Protein AF-A0AAJ5UVS1-F1 (afdb_monomer)

Sequence (151 aa):
MKLERSILITLAAHESVLQRIKSLTAEIGIHLGRCENRFDLIGPKPANEFPELGDLPWPNGSEEHLNILYDEKNRRKTHMWDAFREWSRDEDRSLNDKEVMDYLLKQGCVHCTRAFYFVRERKKARRDLGNFRRSLRALGKSAIKALEPKP

Radius of gyration: 24.8 Å; Cα contacts (8 Å, |Δi|>4): 112; chains: 1; bounding box: 71×29×72 Å

Secondary structure (DSSP, 8-state):
-HHHHHHHHHHHHHHHHHHHHHHHHHHHHHHHHT---TTS---SPPP-S-GGG-----STTSHHHHHHHB-TTS-B--HHHHHHH-B-SSSSSBPPHHHHHHHHHHHT-HHHHHHHHHHHHHHHHHHHHHHHHHHHHHHHHHHHHHHSPP-

Nearest PDB structures (foldseek):
  7u7n-assembly1_D  TM=2.401E-01  e=3.433E+00  Homo sapiens
  3vbb-assembly1_B  TM=2.956E-01  e=8.996E+00  Homo sapiens
  7zg0-assembly1_A  TM=1.929E-01  e=5.717E+00  Mus musculus

pLDDT: mean 83.04, std 14.16, range [47.97, 97.5]

Organism: NCBI:txid2666183

Foldseek 3Di:
DVLVVLLVVLVVLLVVLVVLLVVLVVLLVVLQVPAPAPLVPPDDDPDDPCPVVPDDDDVVPDPVSQVVQAPPVRHGCHLLVVQQVDADPVDRGRDDLVSSLVSVVVVVRPSSNSSSVSVVVSVVSVVVSVVSVVVSVVSVVVVVVVPDDDD

Solvent-accessible surface area (backbone atoms only — not comparable to full-atom values): 8786 Å² total; per-residue (Å²): 109,74,66,60,52,53,50,52,54,47,51,53,52,38,51,53,37,53,51,50,42,53,54,34,52,50,53,29,50,58,27,52,71,68,47,79,36,89,70,78,58,70,65,81,82,74,80,73,91,54,68,92,78,50,85,73,89,63,55,87,84,38,72,70,41,49,55,68,48,24,46,100,82,75,43,73,58,34,72,56,50,50,41,71,71,38,62,42,93,91,46,104,43,67,50,50,79,64,54,35,49,54,51,32,58,73,68,66,43,66,33,42,45,52,20,48,53,34,49,54,53,37,54,50,41,53,52,50,43,54,50,39,55,51,50,52,51,54,51,49,54,52,52,53,61,69,68,51,81,79,132

Mean predicted aligned error: 9.53 Å

Structure (mmCIF, N/CA/C/O backbone):
data_AF-A0AAJ5UVS1-F1
#
_entry.id   AF-A0AAJ5UVS1-F1
#
loop_
_atom_site.group_PDB
_atom_site.id
_atom_site.type_symbol
_atom_site.label_atom_id
_atom_site.label_alt_id
_atom_site.label_comp_id
_atom_site.label_asym_id
_atom_site.label_entity_id
_atom_site.label_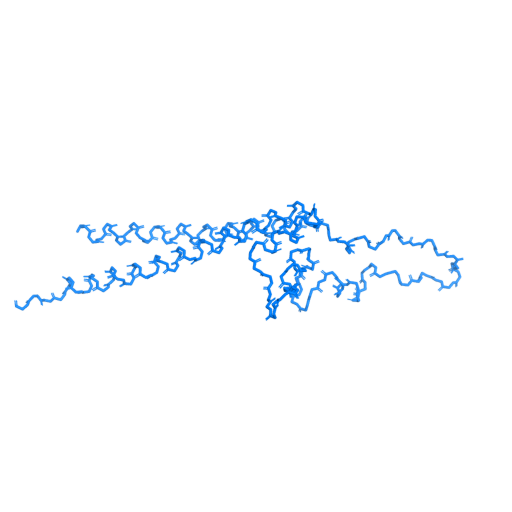seq_id
_atom_site.pdbx_PDB_ins_code
_atom_site.Cartn_x
_atom_site.Cartn_y
_atom_site.Cartn_z
_atom_site.occupancy
_atom_site.B_iso_or_equiv
_atom_site.auth_seq_id
_atom_site.auth_comp_id
_atom_site.auth_asym_id
_atom_site.auth_atom_id
_atom_site.pdbx_PDB_model_num
ATOM 1 N N . MET A 1 1 ? -20.848 -9.166 30.779 1.00 64.31 1 MET A N 1
ATOM 2 C CA . MET A 1 1 ? -20.926 -10.173 29.693 1.00 64.31 1 MET A CA 1
ATOM 3 C C . MET A 1 1 ? -21.097 -9.623 28.270 1.00 64.31 1 MET A C 1
ATOM 5 O O . MET A 1 1 ? -20.200 -9.848 27.468 1.00 64.31 1 MET A O 1
ATOM 9 N N . LYS A 1 2 ? -22.192 -8.934 27.878 1.00 85.25 2 LYS A N 1
ATOM 10 C CA . LYS A 1 2 ? -22.355 -8.492 26.463 1.00 85.25 2 LYS A CA 1
ATOM 11 C C . LYS A 1 2 ? -21.283 -7.484 26.009 1.00 85.25 2 LYS A C 1
ATOM 13 O O . LYS A 1 2 ? -20.759 -7.617 24.910 1.00 85.25 2 LYS A O 1
ATOM 18 N N . LEU A 1 3 ? -20.937 -6.515 26.861 1.00 85.69 3 LEU A N 1
ATOM 19 C CA . LEU A 1 3 ? -19.958 -5.471 26.534 1.00 85.69 3 LEU A CA 1
ATOM 20 C C . LEU A 1 3 ? -18.526 -6.016 26.422 1.00 85.69 3 LEU A C 1
ATOM 22 O O . LEU A 1 3 ? -17.849 -5.737 25.440 1.00 85.69 3 LEU A O 1
ATOM 26 N N . GLU A 1 4 ? -18.092 -6.838 27.380 1.00 88.25 4 GLU A N 1
ATOM 27 C CA . GLU A 1 4 ?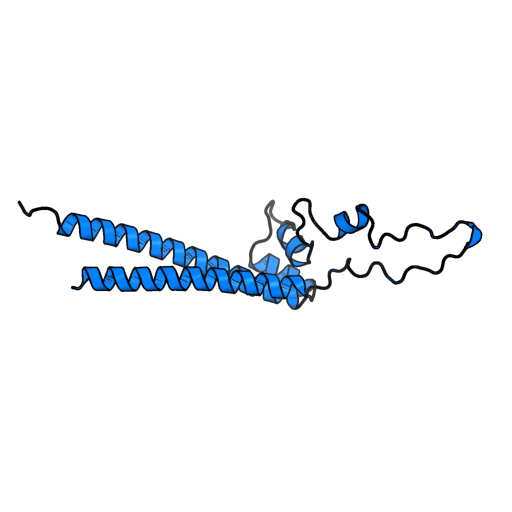 -16.766 -7.480 27.369 1.00 88.25 4 GLU A CA 1
ATOM 28 C C . GLU A 1 4 ? -16.578 -8.348 26.124 1.00 88.25 4 GLU A C 1
ATOM 30 O O . GLU A 1 4 ? -15.561 -8.244 25.443 1.00 88.25 4 GLU A O 1
ATOM 35 N N . ARG A 1 5 ? -17.595 -9.143 25.760 1.00 91.88 5 ARG A N 1
ATOM 36 C CA . ARG A 1 5 ? -17.569 -9.947 24.534 1.00 91.88 5 ARG A CA 1
ATOM 37 C C . ARG A 1 5 ? -17.422 -9.069 23.289 1.00 91.88 5 ARG A C 1
ATOM 39 O O . ARG A 1 5 ? -16.609 -9.383 22.424 1.00 91.88 5 ARG A O 1
ATOM 46 N N . SER A 1 6 ? -18.163 -7.963 23.203 1.00 91.25 6 SER A N 1
ATOM 47 C CA . SER A 1 6 ? -18.040 -7.009 22.092 1.00 91.25 6 SER A CA 1
ATOM 48 C C . SER A 1 6 ? -16.653 -6.366 22.025 1.00 91.25 6 SER A C 1
ATOM 50 O O . SER A 1 6 ? -16.111 -6.206 20.930 1.00 91.25 6 SER A O 1
ATOM 52 N N . ILE A 1 7 ? -16.053 -6.033 23.172 1.00 91.81 7 ILE A N 1
ATOM 53 C CA . ILE A 1 7 ? -14.684 -5.505 23.251 1.00 91.81 7 ILE A CA 1
ATOM 54 C C . ILE A 1 7 ? -13.684 -6.540 22.730 1.00 91.81 7 ILE A C 1
ATOM 56 O O . ILE A 1 7 ? -12.907 -6.220 21.833 1.00 91.81 7 ILE A O 1
ATOM 60 N N . LEU A 1 8 ? -13.7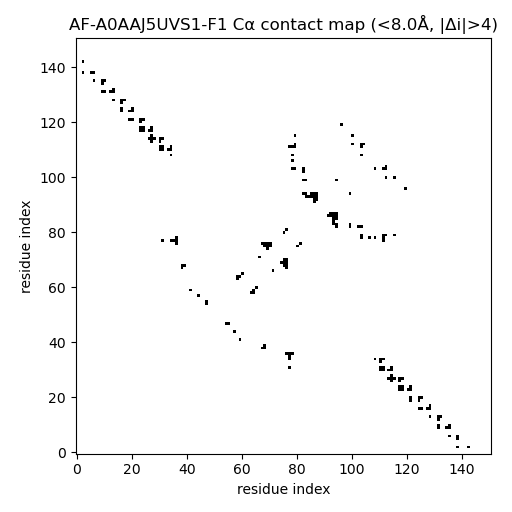45 -7.783 23.219 1.00 94.06 8 LEU A N 1
ATOM 61 C CA . LEU A 1 8 ? -12.837 -8.856 22.805 1.00 94.06 8 LEU A CA 1
ATOM 62 C C . LEU A 1 8 ? -12.931 -9.150 21.303 1.00 94.06 8 LEU A C 1
ATOM 64 O O . LEU A 1 8 ? -11.906 -9.220 20.631 1.00 94.06 8 LEU A O 1
ATOM 68 N N . ILE A 1 9 ? -14.146 -9.254 20.753 1.00 94.94 9 ILE A N 1
ATOM 69 C CA . ILE A 1 9 ? -14.351 -9.476 19.312 1.00 94.94 9 ILE A CA 1
ATOM 70 C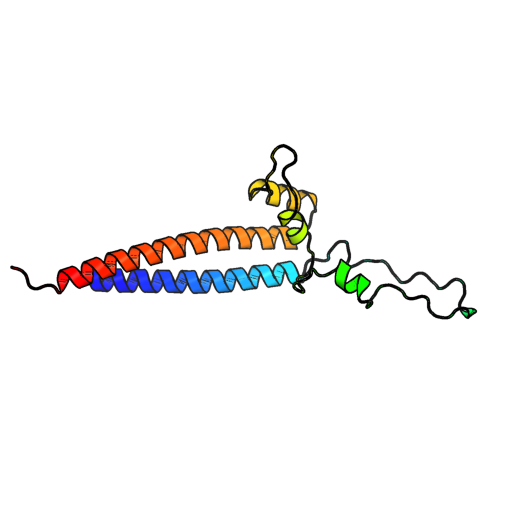 C . ILE A 1 9 ? -13.768 -8.315 18.498 1.00 94.94 9 ILE A C 1
ATOM 72 O O . ILE A 1 9 ? -13.090 -8.537 17.495 1.00 94.94 9 ILE A O 1
ATOM 76 N N . THR A 1 10 ? -13.998 -7.074 18.932 1.00 93.88 10 THR A N 1
ATOM 77 C CA . THR A 1 10 ? -13.504 -5.890 18.214 1.00 93.88 10 THR A CA 1
ATOM 78 C C . THR A 1 10 ? -11.977 -5.794 18.273 1.00 93.88 10 THR A C 1
ATOM 80 O O . THR A 1 10 ? -11.353 -5.436 17.274 1.00 93.88 10 THR A O 1
ATOM 83 N N . LEU A 1 11 ? -11.360 -6.144 19.407 1.00 94.94 11 LEU A N 1
ATOM 84 C CA . LEU A 1 11 ? -9.902 -6.211 19.552 1.00 94.94 11 LEU A CA 1
ATOM 85 C C . LEU A 1 11 ? -9.296 -7.301 18.663 1.00 94.94 11 LEU A C 1
ATOM 87 O O . LEU A 1 11 ? -8.335 -7.032 17.945 1.00 94.94 11 LEU A O 1
ATOM 91 N N . ALA A 1 12 ? -9.886 -8.497 18.651 1.00 95.88 12 ALA A N 1
ATOM 92 C CA . ALA A 1 12 ? -9.437 -9.589 17.792 1.00 95.88 12 ALA A CA 1
ATOM 93 C C . ALA A 1 12 ? -9.529 -9.213 16.302 1.00 95.88 12 ALA A C 1
ATOM 95 O O . ALA A 1 12 ? -8.590 -9.442 15.539 1.00 95.88 12 ALA A O 1
ATOM 96 N N . ALA A 1 13 ? -10.627 -8.571 15.889 1.00 95.12 13 ALA A N 1
ATOM 97 C CA . ALA A 1 13 ? -10.788 -8.075 14.525 1.00 95.12 13 ALA A CA 1
ATOM 98 C C . ALA A 1 13 ? -9.758 -6.984 14.177 1.00 95.12 13 ALA A C 1
ATOM 100 O O . ALA A 1 13 ? -9.170 -7.016 13.096 1.00 95.12 13 ALA A O 1
ATOM 101 N N . HIS A 1 14 ? -9.492 -6.051 15.097 1.00 96.81 14 HIS A N 1
ATOM 102 C CA . HIS A 1 14 ? -8.455 -5.029 14.936 1.00 96.81 14 HIS A CA 1
ATOM 103 C C . HIS A 1 14 ? -7.068 -5.650 14.712 1.00 96.81 14 HIS A C 1
ATOM 105 O O . HIS A 1 14 ? -6.369 -5.256 13.776 1.00 96.81 14 HIS A O 1
ATOM 111 N N . GLU A 1 15 ? -6.685 -6.636 15.526 1.00 96.75 15 GLU A N 1
ATOM 112 C CA . GLU A 1 15 ? -5.389 -7.313 15.399 1.00 96.75 15 GLU A CA 1
ATOM 113 C C . GLU A 1 15 ? -5.289 -8.124 14.101 1.00 96.75 15 GLU A C 1
ATOM 115 O O . GLU A 1 15 ? -4.296 -8.037 13.378 1.00 96.75 15 GLU A O 1
ATOM 120 N N . SER A 1 16 ? -6.359 -8.830 13.729 1.00 96.81 16 SER A N 1
ATOM 121 C CA . SER A 1 16 ? -6.437 -9.546 12.451 1.00 96.81 16 SER A CA 1
ATOM 122 C C . SER A 1 16 ? -6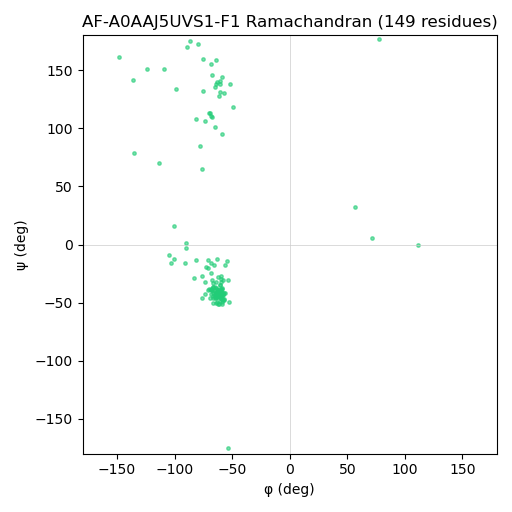.205 -8.611 11.256 1.00 96.81 16 SER A C 1
ATOM 124 O O . SER A 1 16 ? -5.455 -8.937 10.332 1.00 96.81 16 SER A O 1
ATOM 126 N N . VAL A 1 17 ? -6.780 -7.404 11.288 1.00 96.81 17 VAL A N 1
ATOM 127 C CA . VAL A 1 17 ? -6.582 -6.400 10.232 1.00 96.81 17 VAL A CA 1
ATOM 128 C C . VAL A 1 17 ? -5.151 -5.866 10.220 1.00 96.81 17 VAL A C 1
ATOM 130 O O . VAL A 1 17 ? -4.589 -5.682 9.138 1.00 96.81 17 VAL A O 1
ATOM 133 N N . LEU A 1 18 ? -4.527 -5.647 11.383 1.00 96.81 18 LEU A N 1
ATOM 134 C CA . LEU A 1 18 ? -3.111 -5.268 11.452 1.00 96.81 18 LEU A CA 1
ATOM 135 C C . LEU A 1 18 ? -2.218 -6.326 10.806 1.00 96.81 18 LEU A C 1
ATOM 137 O O . LEU A 1 18 ? -1.370 -5.985 9.976 1.00 96.81 18 LEU A O 1
ATOM 141 N N . GLN A 1 19 ? -2.444 -7.598 11.130 1.00 97.44 19 GLN A N 1
ATOM 142 C CA . GLN A 1 19 ? -1.682 -8.693 10.547 1.00 97.44 19 GLN A CA 1
ATOM 143 C C . GLN A 1 19 ? -1.903 -8.784 9.035 1.00 97.44 19 GLN A C 1
ATOM 145 O O . GLN A 1 19 ? -0.937 -8.876 8.277 1.00 97.44 19 GLN A O 1
ATOM 150 N N . ARG A 1 20 ? -3.147 -8.621 8.569 1.00 97.12 20 ARG A N 1
ATOM 151 C CA . ARG A 1 20 ? -3.461 -8.553 7.135 1.00 97.12 20 ARG A CA 1
ATOM 152 C C . ARG A 1 20 ? -2.712 -7.418 6.433 1.00 97.12 20 ARG A C 1
ATOM 154 O O . ARG A 1 20 ? -2.196 -7.624 5.340 1.00 97.12 20 ARG A O 1
ATOM 161 N N . ILE A 1 21 ? -2.616 -6.229 7.032 1.00 97.50 21 ILE A N 1
ATOM 162 C CA . ILE A 1 21 ? -1.862 -5.103 6.449 1.00 97.50 21 ILE A CA 1
ATOM 163 C C . ILE A 1 21 ? -0.371 -5.442 6.316 1.00 97.50 21 ILE A C 1
ATOM 165 O O . ILE A 1 21 ? 0.240 -5.073 5.306 1.00 97.50 21 ILE A O 1
ATOM 169 N N . LYS A 1 22 ? 0.215 -6.135 7.302 1.00 97.25 22 LYS A N 1
ATOM 170 C CA . LYS A 1 22 ? 1.612 -6.595 7.242 1.00 97.25 22 LYS A CA 1
ATOM 171 C C . LYS A 1 22 ? 1.805 -7.598 6.105 1.00 97.25 22 LYS A C 1
ATOM 173 O O . LYS A 1 22 ? 2.656 -7.362 5.252 1.00 97.25 22 LYS A O 1
ATOM 178 N N . SER A 1 23 ? 0.963 -8.631 6.026 1.00 97.19 23 SER A N 1
ATOM 179 C CA . SER A 1 23 ? 1.004 -9.629 4.948 1.00 97.19 23 SER A CA 1
ATOM 180 C C . SER A 1 23 ? 0.858 -8.986 3.568 1.00 97.19 23 SER A C 1
ATOM 182 O O . SER A 1 23 ? 1.690 -9.206 2.699 1.00 97.19 23 SER A O 1
ATOM 184 N N . LEU A 1 24 ? -0.124 -8.096 3.384 1.00 97.12 24 LEU A N 1
ATOM 185 C CA . LEU A 1 24 ? -0.306 -7.370 2.123 1.00 97.12 24 LEU A CA 1
ATOM 186 C C . LEU A 1 24 ? 0.913 -6.513 1.761 1.00 97.12 24 LEU A C 1
ATOM 188 O O . LEU A 1 24 ? 1.236 -6.364 0.589 1.00 97.12 24 LEU A O 1
ATOM 192 N N . THR A 1 25 ? 1.594 -5.931 2.749 1.00 95.12 25 THR A N 1
ATOM 193 C CA . THR A 1 25 ? 2.812 -5.146 2.500 1.00 95.12 25 THR A CA 1
ATOM 194 C C . THR A 1 25 ? 3.968 -6.032 2.037 1.00 95.12 25 THR A C 1
ATOM 196 O O . THR A 1 25 ? 4.691 -5.628 1.128 1.00 95.12 25 THR A O 1
ATOM 199 N N . ALA A 1 26 ? 4.102 -7.235 2.598 1.00 94.62 26 ALA A N 1
ATOM 200 C CA . ALA A 1 26 ? 5.075 -8.220 2.136 1.00 94.62 26 ALA A CA 1
ATOM 201 C C . ALA A 1 26 ? 4.776 -8.679 0.697 1.00 94.62 26 ALA A C 1
ATOM 203 O O . ALA A 1 26 ? 5.670 -8.640 -0.143 1.00 94.62 26 ALA A O 1
ATOM 204 N N . GLU A 1 27 ? 3.516 -9.002 0.382 1.00 93.44 27 GLU A N 1
ATOM 205 C CA . GLU A 1 27 ? 3.085 -9.390 -0.974 1.00 93.44 27 GLU A CA 1
ATOM 206 C C . GLU A 1 27 ? 3.394 -8.308 -2.018 1.00 93.44 27 GLU A C 1
ATOM 208 O O . GLU A 1 27 ? 3.924 -8.595 -3.092 1.00 93.44 27 GLU A O 1
ATOM 213 N N . ILE A 1 28 ? 3.134 -7.035 -1.689 1.00 92.62 28 ILE A N 1
ATOM 214 C CA . ILE A 1 28 ? 3.507 -5.905 -2.553 1.00 92.62 28 ILE A CA 1
ATOM 215 C C . ILE A 1 28 ? 5.019 -5.916 -2.820 1.00 92.62 28 ILE A C 1
ATOM 217 O O . ILE A 1 28 ? 5.433 -5.784 -3.969 1.00 92.62 28 ILE A O 1
ATOM 221 N N . GLY A 1 29 ? 5.837 -6.090 -1.776 1.00 87.44 29 GLY A N 1
ATOM 222 C CA . GLY A 1 29 ? 7.295 -6.139 -1.896 1.00 87.44 29 GLY A CA 1
ATOM 223 C C . GLY A 1 29 ? 7.783 -7.285 -2.784 1.00 87.44 29 GLY A C 1
ATOM 224 O O . GLY A 1 29 ? 8.602 -7.055 -3.671 1.00 87.44 29 GLY A O 1
ATOM 225 N N . ILE A 1 30 ? 7.232 -8.491 -2.609 1.00 89.06 30 ILE A N 1
ATOM 226 C CA . ILE A 1 30 ? 7.571 -9.676 -3.415 1.00 89.06 30 ILE A CA 1
ATOM 227 C C . ILE A 1 30 ? 7.298 -9.418 -4.897 1.00 89.06 30 ILE A C 1
ATOM 229 O O . ILE A 1 30 ? 8.146 -9.700 -5.744 1.00 89.06 30 ILE A O 1
ATOM 233 N N . HIS A 1 31 ? 6.127 -8.869 -5.223 1.00 88.62 31 HIS A N 1
ATOM 234 C CA . HIS A 1 31 ? 5.768 -8.604 -6.611 1.00 88.62 31 HIS A CA 1
ATOM 235 C C . HIS A 1 31 ? 6.617 -7.493 -7.229 1.00 88.62 31 HIS A C 1
ATOM 237 O O . HIS A 1 31 ? 7.098 -7.660 -8.345 1.00 88.62 31 HIS A O 1
ATOM 243 N N . LEU A 1 32 ? 6.869 -6.396 -6.512 1.00 86.25 32 LEU A N 1
ATOM 244 C CA . LEU A 1 32 ? 7.727 -5.324 -7.024 1.00 86.25 32 LEU A CA 1
ATOM 245 C C . LEU A 1 32 ? 9.189 -5.752 -7.188 1.00 86.25 32 LEU A C 1
ATOM 247 O O . LEU A 1 32 ? 9.840 -5.310 -8.131 1.00 86.25 32 LEU A O 1
ATOM 251 N N . GLY A 1 33 ? 9.698 -6.634 -6.324 1.00 81.50 33 GLY A N 1
ATOM 252 C CA . GLY A 1 33 ? 11.055 -7.175 -6.444 1.00 81.50 33 GLY A CA 1
ATOM 253 C C . GLY A 1 33 ? 11.277 -7.981 -7.729 1.00 81.50 33 GLY A C 1
ATOM 254 O O . GLY A 1 33 ? 12.385 -8.000 -8.251 1.00 81.50 33 GLY A O 1
ATOM 255 N N . ARG A 1 34 ? 10.214 -8.587 -8.272 1.00 81.31 34 ARG A N 1
ATOM 256 C CA . ARG A 1 34 ? 10.237 -9.371 -9.521 1.00 81.31 34 ARG A CA 1
ATOM 257 C C . ARG A 1 34 ? 9.955 -8.549 -10.776 1.00 81.31 34 ARG A C 1
ATOM 259 O O . ARG A 1 34 ? 9.955 -9.096 -11.871 1.00 81.31 34 ARG A O 1
ATOM 266 N N . CYS A 1 35 ? 9.658 -7.259 -10.636 1.00 78.88 35 CYS A N 1
ATOM 267 C CA . CYS A 1 35 ? 9.495 -6.397 -11.795 1.00 78.88 35 CYS A CA 1
ATOM 268 C C . CYS A 1 35 ? 10.855 -6.206 -12.468 1.00 78.88 35 CYS A C 1
ATOM 270 O O . CYS A 1 35 ? 11.738 -5.579 -11.890 1.00 78.88 35 CYS A O 1
ATOM 272 N N . GLU A 1 36 ? 10.998 -6.729 -13.681 1.00 65.12 36 GLU A N 1
ATOM 273 C CA . GLU A 1 36 ? 12.020 -6.278 -14.617 1.00 65.12 36 GLU A CA 1
ATOM 274 C C . GLU A 1 36 ? 11.559 -4.914 -15.138 1.00 65.12 36 GLU A C 1
ATOM 276 O O . GLU A 1 36 ? 10.549 -4.789 -15.837 1.00 65.12 36 GLU A O 1
ATOM 281 N N . ASN A 1 37 ? 12.210 -3.857 -14.675 1.00 60.03 37 ASN A N 1
ATOM 282 C CA . ASN A 1 37 ? 11.975 -2.516 -15.175 1.00 60.03 37 ASN A CA 1
ATOM 283 C C . ASN A 1 37 ? 12.482 -2.422 -16.612 1.00 60.03 37 ASN A C 1
ATOM 285 O O . ASN A 1 37 ? 13.452 -3.082 -16.976 1.00 60.03 37 ASN A O 1
ATOM 289 N N . ARG A 1 38 ? 11.924 -1.494 -17.397 1.00 51.94 38 ARG A N 1
ATOM 290 C CA . ARG A 1 38 ? 12.465 -1.130 -18.724 1.00 51.94 38 ARG A CA 1
ATOM 291 C C . ARG A 1 38 ? 13.948 -0.714 -18.700 1.00 51.94 38 ARG A C 1
ATOM 293 O O . ARG A 1 38 ? 14.560 -0.630 -19.754 1.00 51.94 38 ARG A O 1
ATOM 300 N N . PHE A 1 39 ? 14.499 -0.447 -17.514 1.00 50.72 39 PHE A N 1
ATOM 301 C CA . PHE A 1 39 ? 15.863 0.022 -17.276 1.00 50.72 39 PHE A CA 1
ATOM 302 C C . PHE A 1 39 ? 16.844 -1.073 -16.833 1.00 50.72 39 PHE A C 1
ATOM 304 O O . PHE A 1 39 ? 18.041 -0.821 -16.853 1.00 50.72 39 PHE A O 1
ATOM 311 N N . ASP A 1 40 ? 16.381 -2.274 -16.454 1.00 51.78 40 ASP A N 1
ATOM 312 C CA . ASP A 1 40 ? 17.303 -3.370 -16.085 1.00 51.78 40 ASP A CA 1
ATOM 313 C C . ASP A 1 40 ? 18.050 -3.929 -17.316 1.00 51.78 40 ASP A C 1
ATOM 315 O O . ASP A 1 40 ? 19.036 -4.650 -17.184 1.00 51.78 40 ASP A O 1
ATOM 319 N N . LEU A 1 41 ? 17.586 -3.564 -18.516 1.00 47.97 41 LEU A N 1
ATOM 320 C CA . LEU A 1 41 ? 18.229 -3.800 -19.803 1.00 47.97 41 LEU A CA 1
ATOM 321 C C . LEU A 1 41 ? 18.660 -2.460 -20.422 1.00 47.97 41 LEU A C 1
ATOM 323 O O . LEU A 1 41 ? 18.136 -2.041 -21.452 1.00 47.97 41 LEU A O 1
ATOM 327 N N . ILE A 1 42 ? 19.668 -1.801 -19.851 1.00 51.09 42 ILE A N 1
ATOM 328 C CA . ILE A 1 42 ? 20.674 -1.206 -20.741 1.00 51.09 42 ILE A CA 1
ATOM 329 C C . ILE A 1 42 ? 21.402 -2.433 -21.298 1.00 51.09 42 ILE A C 1
ATOM 331 O O . ILE A 1 42 ? 21.929 -3.214 -20.510 1.00 51.09 42 ILE A O 1
ATOM 335 N N . GLY A 1 43 ? 21.271 -2.692 -22.604 1.00 51.62 43 GLY A N 1
ATOM 336 C CA . GLY A 1 43 ? 21.617 -3.964 -23.255 1.00 51.62 43 GLY A CA 1
ATOM 337 C C . GLY A 1 43 ? 23.046 -4.485 -23.000 1.00 51.62 43 GLY A C 1
ATOM 338 O O . GLY A 1 43 ? 23.807 -3.910 -22.220 1.00 51.62 43 GLY A O 1
ATOM 339 N N . PRO A 1 44 ? 23.454 -5.596 -23.641 1.00 52.78 44 PRO A N 1
ATOM 340 C CA . PRO A 1 44 ? 24.818 -6.102 -23.487 1.00 52.78 44 PRO A CA 1
ATOM 341 C C . PRO A 1 44 ? 25.831 -4.986 -23.771 1.00 52.78 44 PRO A C 1
ATOM 343 O O . PRO A 1 44 ? 25.633 -4.207 -24.705 1.00 52.78 44 PRO A O 1
ATOM 346 N N . LYS A 1 45 ? 26.896 -4.907 -22.956 1.00 55.84 45 LYS A N 1
ATOM 347 C CA . LYS A 1 45 ? 28.001 -3.962 -23.173 1.00 55.84 45 LYS A CA 1
ATOM 348 C C . LYS A 1 45 ? 28.445 -4.090 -24.643 1.00 55.84 45 LYS A C 1
ATOM 350 O O . LYS A 1 45 ? 28.829 -5.195 -25.032 1.00 55.84 45 LYS A O 1
ATOM 355 N N . PRO A 1 46 ? 28.346 -3.033 -25.471 1.00 55.47 46 PRO A N 1
ATOM 356 C CA . PRO A 1 46 ? 28.783 -3.058 -26.850 1.00 55.47 46 PRO A CA 1
ATOM 357 C C . PRO A 1 46 ? 30.267 -3.392 -26.863 1.00 55.47 46 PRO A C 1
ATOM 359 O O . PRO A 1 46 ? 31.016 -3.012 -25.955 1.00 55.47 46 PRO A O 1
ATOM 362 N N . ALA A 1 47 ? 30.674 -4.157 -27.872 1.00 61.16 47 ALA A N 1
ATOM 363 C CA . ALA A 1 47 ? 32.074 -4.485 -28.059 1.00 61.16 47 ALA A CA 1
ATOM 364 C C . ALA A 1 47 ? 32.871 -3.180 -28.168 1.00 61.16 47 ALA A C 1
ATOM 366 O O . ALA A 1 47 ? 32.480 -2.272 -28.899 1.00 61.16 47 ALA A O 1
ATOM 367 N N . ASN A 1 48 ? 33.956 -3.074 -27.401 1.00 62.84 48 ASN A N 1
ATOM 368 C CA . ASN A 1 48 ? 34.820 -1.907 -27.461 1.00 62.84 48 ASN A CA 1
ATOM 369 C C . ASN A 1 48 ? 35.522 -1.888 -28.825 1.00 62.84 48 ASN A C 1
ATOM 371 O O . ASN A 1 48 ? 36.372 -2.737 -29.086 1.00 62.84 48 ASN A O 1
ATOM 375 N N . GLU A 1 49 ? 35.150 -0.942 -29.686 1.00 58.66 49 GLU A N 1
ATOM 376 C CA . GLU A 1 49 ? 35.719 -0.797 -31.031 1.00 58.66 49 GLU A CA 1
ATOM 377 C C . GLU A 1 49 ? 37.188 -0.336 -31.002 1.00 58.66 49 GLU A C 1
ATOM 379 O O . GLU A 1 49 ? 37.894 -0.514 -31.991 1.00 58.66 49 GLU A O 1
ATOM 384 N N . PHE A 1 50 ? 37.671 0.186 -29.864 1.00 65.12 50 PHE A N 1
ATOM 385 C CA . PHE A 1 50 ? 39.027 0.722 -29.700 1.00 65.12 50 PHE A CA 1
ATOM 386 C C . PHE A 1 50 ? 39.665 0.239 -28.379 1.00 65.12 50 PHE A C 1
ATOM 388 O O . PHE A 1 50 ? 39.718 0.985 -27.395 1.00 65.12 50 PHE A O 1
ATOM 395 N N . PRO A 1 51 ? 40.167 -1.013 -28.319 1.00 67.94 51 PRO A N 1
ATOM 396 C CA . PRO A 1 51 ? 40.716 -1.618 -27.098 1.00 67.94 51 PRO A CA 1
ATOM 397 C C . PRO A 1 51 ? 41.902 -0.849 -26.499 1.00 67.94 51 PRO A C 1
ATOM 399 O O . PRO A 1 51 ? 42.127 -0.889 -25.290 1.00 67.94 51 PRO A O 1
ATOM 402 N N . GLU A 1 52 ? 42.647 -0.129 -27.341 1.00 70.12 52 GLU A N 1
ATOM 403 C CA . GLU A 1 52 ? 43.797 0.700 -26.959 1.00 70.12 52 GLU A CA 1
ATOM 404 C C . GLU A 1 52 ? 43.453 1.913 -26.080 1.00 70.12 52 GLU A C 1
ATOM 406 O O . GLU A 1 52 ? 44.336 2.438 -25.404 1.00 70.12 52 GLU A O 1
ATOM 411 N N . LEU A 1 53 ? 42.181 2.326 -26.029 1.00 59.81 53 LEU A N 1
ATOM 412 C CA . LEU A 1 53 ? 41.695 3.397 -25.149 1.00 59.81 53 LEU A CA 1
ATOM 413 C C . LEU A 1 53 ? 41.230 2.889 -23.769 1.00 59.81 53 LEU A C 1
ATOM 415 O O . LEU A 1 53 ? 40.808 3.686 -22.931 1.00 59.81 53 LEU A O 1
ATOM 419 N N . GLY A 1 54 ? 41.336 1.581 -23.509 1.00 58.62 54 GLY A N 1
ATOM 420 C CA . GLY A 1 54 ? 40.837 0.948 -22.289 1.00 58.62 54 GLY A CA 1
ATOM 421 C C . GLY A 1 54 ? 39.321 0.730 -22.300 1.00 58.62 54 GLY A C 1
ATOM 422 O O . GLY A 1 54 ? 38.618 1.086 -23.246 1.00 58.62 54 GLY A O 1
ATOM 423 N N . ASP A 1 55 ? 38.800 0.094 -21.250 1.00 59.56 55 ASP A N 1
ATOM 424 C CA . ASP A 1 55 ? 37.362 -0.130 -21.097 1.00 59.56 55 ASP A CA 1
ATOM 425 C C . ASP A 1 55 ? 36.629 1.197 -20.851 1.00 59.56 55 ASP A C 1
ATOM 427 O O . ASP A 1 55 ? 36.742 1.790 -19.777 1.00 59.56 55 ASP A O 1
ATOM 431 N N . LEU A 1 56 ? 35.837 1.648 -21.828 1.00 53.34 56 LEU A N 1
ATOM 432 C CA . LEU A 1 56 ? 34.928 2.778 -21.632 1.00 53.34 56 LEU A CA 1
ATOM 433 C C . LEU A 1 56 ? 33.914 2.449 -20.515 1.00 53.34 56 LEU A C 1
ATOM 435 O O . LEU A 1 56 ? 33.429 1.309 -20.452 1.00 53.34 56 LEU A O 1
ATOM 439 N N . PRO A 1 57 ? 33.569 3.415 -19.640 1.00 54.72 57 PRO A N 1
ATOM 440 C CA . PRO A 1 57 ? 32.650 3.187 -18.532 1.00 54.72 57 PRO A CA 1
ATOM 441 C C . PRO A 1 57 ? 31.251 2.865 -19.066 1.00 54.72 57 PRO A C 1
ATOM 443 O O . PRO A 1 57 ? 30.491 3.735 -19.482 1.00 54.72 57 PRO A O 1
ATOM 446 N N . TRP A 1 58 ? 30.916 1.578 -19.061 1.00 57.50 58 TRP A N 1
ATOM 447 C CA . TRP A 1 58 ? 29.559 1.102 -19.290 1.00 57.50 58 TRP A CA 1
ATOM 448 C C . TRP A 1 58 ? 28.743 1.377 -18.022 1.00 57.50 58 TRP A C 1
ATOM 450 O O . TRP A 1 58 ? 29.220 1.049 -16.934 1.00 57.50 58 TRP A O 1
ATOM 460 N N . PRO A 1 59 ? 27.533 1.955 -18.105 1.00 56.44 59 PRO A N 1
ATOM 461 C CA . PRO A 1 59 ? 26.839 2.480 -16.930 1.00 56.44 59 PRO A CA 1
ATOM 462 C C . PRO A 1 59 ? 26.476 1.411 -15.886 1.00 56.44 59 PRO A C 1
ATOM 464 O O . PRO A 1 59 ? 26.173 1.762 -14.754 1.00 56.44 59 PRO A O 1
ATOM 467 N N . ASN A 1 60 ? 26.557 0.111 -16.186 1.00 53.94 60 ASN A N 1
ATOM 468 C CA . ASN A 1 60 ? 26.263 -0.949 -15.219 1.00 53.94 60 ASN A CA 1
ATOM 469 C C . ASN A 1 60 ? 27.167 -0.885 -13.970 1.00 53.94 60 ASN A C 1
ATOM 471 O O . ASN A 1 60 ? 28.260 -1.440 -13.949 1.00 53.94 60 ASN A O 1
ATOM 475 N N . GLY A 1 61 ? 26.668 -0.239 -12.912 1.00 53.53 61 GLY A N 1
ATOM 476 C CA . GLY A 1 61 ? 27.323 -0.139 -11.604 1.00 53.53 61 GLY A CA 1
ATOM 477 C C . GLY A 1 61 ? 27.819 1.264 -11.245 1.00 53.53 61 GLY A C 1
ATOM 478 O O . GLY A 1 61 ? 28.343 1.438 -10.148 1.00 53.53 61 GLY A O 1
ATOM 479 N N . SER A 1 62 ? 27.639 2.260 -12.123 1.00 67.56 62 SER A N 1
ATOM 480 C CA . SER A 1 62 ? 27.924 3.664 -11.804 1.00 67.56 62 SER A CA 1
ATOM 481 C C . SER A 1 62 ? 26.849 4.276 -10.896 1.00 67.56 62 SER A C 1
ATOM 483 O O . SER A 1 62 ? 25.709 3.806 -10.836 1.00 67.56 62 SER A O 1
ATOM 485 N N . GLU A 1 63 ? 27.194 5.365 -10.205 1.00 70.81 63 GLU A N 1
ATOM 486 C CA . GLU A 1 63 ? 26.241 6.153 -9.410 1.00 70.81 63 GLU A CA 1
ATOM 487 C C . GLU A 1 63 ? 25.089 6.693 -10.278 1.00 70.81 63 GLU A C 1
ATOM 489 O O . GLU A 1 63 ? 23.926 6.656 -9.881 1.00 70.81 63 GLU A O 1
ATOM 494 N N . GLU A 1 64 ? 25.387 7.102 -11.513 1.00 69.31 64 GLU A N 1
ATOM 495 C CA . GLU A 1 64 ? 24.390 7.543 -12.494 1.00 69.31 64 GLU A CA 1
ATOM 496 C C . GLU A 1 64 ? 23.383 6.435 -12.831 1.00 69.31 64 GLU A C 1
ATOM 498 O O . GLU A 1 64 ? 22.179 6.684 -12.892 1.00 69.31 64 GLU A O 1
ATOM 503 N N . HIS A 1 65 ? 23.839 5.191 -12.976 1.00 67.94 65 HIS A N 1
ATOM 504 C CA . HIS A 1 65 ? 22.955 4.054 -13.222 1.00 67.94 65 HIS A CA 1
ATOM 505 C C . HIS A 1 65 ? 22.108 3.684 -12.008 1.00 67.94 65 HIS A C 1
ATOM 507 O O . HIS A 1 65 ? 20.919 3.387 -12.148 1.00 67.94 65 HIS A O 1
ATOM 513 N N . LEU A 1 66 ? 22.675 3.770 -10.804 1.00 70.00 66 LEU A N 1
ATOM 514 C CA . LEU A 1 66 ? 21.899 3.627 -9.574 1.00 70.00 66 LEU A CA 1
ATOM 515 C C . LEU A 1 66 ? 20.802 4.697 -9.494 1.00 70.00 66 LEU A C 1
ATOM 517 O O . LEU A 1 66 ? 19.663 4.369 -9.169 1.00 70.00 66 LEU A O 1
ATOM 521 N N . ASN A 1 67 ? 21.091 5.935 -9.897 1.00 75.25 67 ASN A N 1
ATOM 522 C CA . ASN A 1 67 ? 20.110 7.022 -9.951 1.00 75.25 67 ASN A CA 1
ATOM 523 C C . ASN A 1 67 ? 19.032 6.825 -11.032 1.00 75.25 67 ASN A C 1
ATOM 525 O O . ASN A 1 67 ? 17.923 7.352 -10.899 1.00 75.25 67 ASN A O 1
ATOM 529 N N . ILE A 1 68 ? 19.302 6.054 -12.088 1.00 73.88 68 ILE A N 1
ATOM 530 C CA . ILE A 1 68 ? 18.285 5.645 -13.071 1.00 73.88 68 ILE A CA 1
ATOM 531 C C . ILE A 1 68 ? 17.355 4.583 -12.472 1.00 73.88 68 ILE A C 1
ATOM 533 O O . ILE A 1 68 ? 16.141 4.671 -12.647 1.00 73.88 68 ILE A O 1
ATOM 537 N N . LEU A 1 69 ? 17.895 3.606 -11.74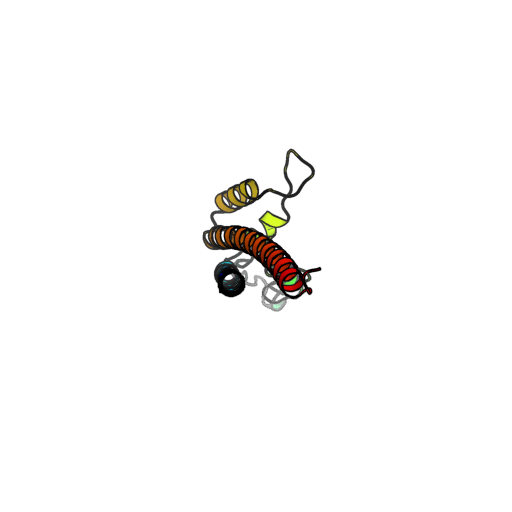0 1.00 73.06 69 LEU A N 1
ATOM 538 C CA . LEU A 1 69 ? 17.127 2.475 -11.206 1.00 73.06 69 LEU A CA 1
ATOM 539 C C . LEU A 1 69 ? 16.405 2.775 -9.888 1.00 73.06 69 LEU A C 1
ATOM 541 O O . LEU A 1 69 ? 15.362 2.176 -9.609 1.00 73.06 69 LEU A O 1
ATOM 545 N N . TYR A 1 70 ? 16.937 3.688 -9.080 1.00 80.75 70 TYR A N 1
ATOM 546 C CA . TYR A 1 70 ? 16.449 4.006 -7.742 1.00 80.75 70 TYR A CA 1
ATOM 547 C C . TYR A 1 70 ? 16.114 5.492 -7.613 1.00 80.75 70 TYR A C 1
ATOM 549 O O . TYR A 1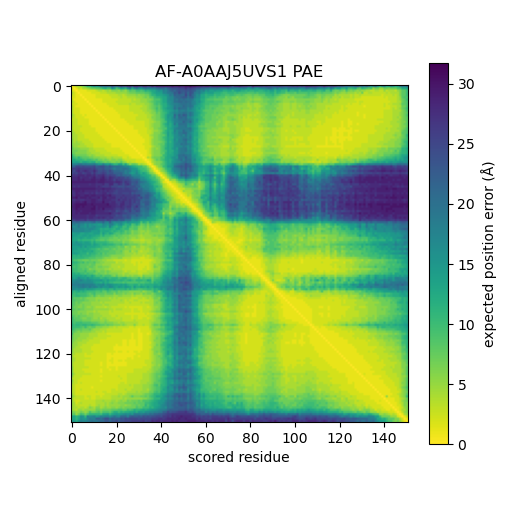 70 ? 16.636 6.350 -8.322 1.00 80.75 70 TYR A O 1
ATOM 557 N N . ASP A 1 71 ? 15.162 5.806 -6.739 1.00 82.31 71 ASP A N 1
ATOM 558 C CA . ASP A 1 71 ? 14.884 7.182 -6.338 1.00 82.31 71 ASP A CA 1
ATOM 559 C C . ASP A 1 71 ? 15.768 7.634 -5.166 1.00 82.31 71 ASP A C 1
ATOM 561 O O . ASP A 1 71 ? 16.497 6.844 -4.574 1.00 82.31 71 ASP A O 1
ATOM 565 N N . GLU A 1 72 ? 15.653 8.908 -4.788 1.00 84.44 72 GLU A N 1
ATOM 566 C CA . GLU A 1 72 ? 16.394 9.531 -3.677 1.00 84.44 72 GLU A CA 1
ATOM 567 C C . GLU A 1 72 ? 16.212 8.820 -2.323 1.00 84.44 72 GLU A C 1
ATOM 569 O O . GLU A 1 72 ? 16.985 9.027 -1.392 1.00 84.44 72 GLU A O 1
ATOM 574 N N . LYS A 1 73 ? 15.177 7.981 -2.182 1.00 84.06 73 LYS A N 1
ATOM 575 C CA . LYS A 1 73 ? 14.901 7.190 -0.974 1.00 84.06 73 LYS A CA 1
ATOM 576 C C . LYS A 1 73 ? 15.361 5.741 -1.120 1.00 84.06 73 LYS A C 1
ATOM 578 O O . LYS A 1 73 ? 14.911 4.883 -0.360 1.00 84.06 73 LYS A O 1
ATOM 583 N N . ASN A 1 74 ? 16.210 5.468 -2.107 1.00 76.75 74 ASN A N 1
ATOM 584 C CA . ASN A 1 74 ? 16.706 4.147 -2.463 1.00 76.75 74 ASN A CA 1
ATOM 585 C C . ASN A 1 74 ? 15.582 3.141 -2.782 1.00 76.75 74 ASN A C 1
ATOM 587 O O . ASN A 1 74 ? 15.680 1.947 -2.495 1.00 76.75 74 ASN A O 1
ATOM 591 N N . ARG A 1 75 ? 14.460 3.615 -3.345 1.00 79.44 75 ARG A N 1
ATOM 592 C CA . ARG A 1 75 ? 13.356 2.752 -3.791 1.00 79.44 75 ARG A CA 1
ATOM 593 C C . ARG A 1 75 ? 13.464 2.531 -5.289 1.00 79.44 75 ARG A C 1
ATOM 595 O O . ARG A 1 75 ? 13.618 3.484 -6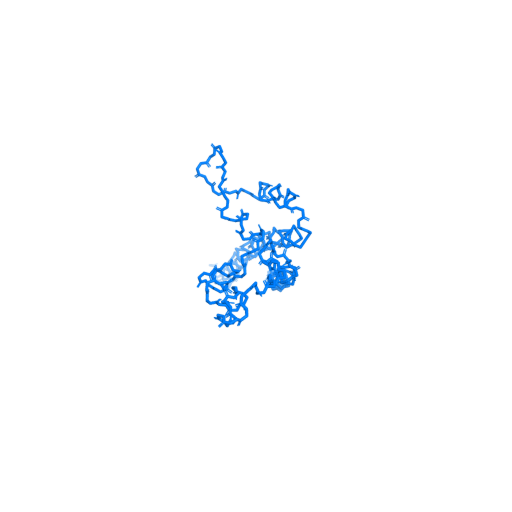.047 1.00 79.44 75 ARG A O 1
ATOM 602 N N . ARG A 1 76 ? 13.311 1.280 -5.715 1.00 78.56 76 ARG A N 1
ATOM 603 C CA . ARG A 1 76 ? 13.370 0.900 -7.129 1.00 78.56 76 ARG A CA 1
ATOM 604 C C . ARG A 1 76 ? 12.260 1.589 -7.940 1.00 78.56 76 ARG A C 1
ATOM 606 O O . ARG A 1 76 ? 11.078 1.483 -7.592 1.00 78.56 76 ARG A O 1
ATOM 613 N N . LYS A 1 77 ? 12.629 2.257 -9.034 1.00 82.62 77 LYS A N 1
ATOM 614 C CA . LYS A 1 77 ? 11.725 2.946 -9.969 1.00 82.62 77 LYS A CA 1
ATOM 615 C C . LYS A 1 77 ? 11.051 1.944 -10.906 1.00 82.62 77 LYS A C 1
ATOM 617 O O . LYS A 1 77 ? 11.554 1.643 -11.978 1.00 82.62 77 LYS A O 1
ATOM 622 N N . THR A 1 78 ? 9.950 1.351 -10.449 1.00 86.62 78 THR A N 1
ATOM 623 C CA . THR A 1 78 ? 9.157 0.379 -11.230 1.00 86.62 78 THR A CA 1
ATOM 624 C C . THR A 1 78 ? 8.073 1.030 -12.085 1.00 86.62 78 THR A C 1
ATOM 626 O O . THR A 1 78 ? 7.717 2.174 -11.833 1.00 86.62 78 THR A O 1
ATOM 629 N N . HIS A 1 79 ? 7.427 0.285 -12.991 1.00 88.00 79 HIS A N 1
ATOM 630 C CA . HIS A 1 79 ? 6.228 0.785 -13.693 1.00 88.00 79 HIS A CA 1
ATOM 631 C C . HIS A 1 79 ? 5.142 1.282 -12.722 1.00 88.00 79 HIS A C 1
ATOM 633 O O . HIS A 1 79 ? 4.370 2.183 -13.035 1.00 88.00 79 HIS A O 1
ATOM 639 N N . MET A 1 80 ? 5.072 0.693 -11.521 1.00 88.81 80 MET A N 1
ATOM 640 C CA . MET A 1 80 ? 4.166 1.152 -10.468 1.00 88.81 80 MET A CA 1
ATOM 641 C C . MET A 1 80 ? 4.632 2.461 -9.826 1.00 88.81 80 MET A C 1
ATOM 643 O O . MET A 1 80 ? 3.798 3.261 -9.419 1.00 88.81 80 MET A O 1
ATOM 647 N N . TRP A 1 81 ? 5.942 2.692 -9.735 1.00 88.94 81 TRP A N 1
ATOM 648 C CA . TRP A 1 81 ? 6.495 3.983 -9.328 1.00 88.94 81 TRP A CA 1
ATOM 649 C C . TRP A 1 81 ? 6.165 5.064 -10.362 1.00 88.94 81 TRP A C 1
ATOM 651 O O . TRP A 1 81 ? 5.696 6.128 -9.962 1.00 88.94 81 TRP A O 1
ATOM 661 N N . ASP A 1 82 ? 6.309 4.761 -11.658 1.00 87.56 82 ASP A N 1
ATOM 662 C CA . ASP A 1 82 ? 5.955 5.683 -12.747 1.00 87.56 82 ASP A CA 1
ATOM 663 C C . ASP A 1 82 ? 4.467 6.038 -12.685 1.00 87.56 82 ASP A C 1
ATOM 665 O O . ASP A 1 82 ? 4.102 7.210 -12.626 1.00 87.56 82 ASP A O 1
ATOM 669 N N . ALA A 1 83 ? 3.603 5.027 -12.553 1.00 89.19 83 ALA A N 1
ATOM 670 C CA . ALA A 1 83 ? 2.157 5.219 -12.482 1.00 89.19 83 ALA A CA 1
ATOM 671 C C . ALA A 1 83 ? 1.708 6.130 -11.320 1.00 89.19 83 ALA A C 1
ATOM 673 O O . ALA A 1 83 ? 0.700 6.820 -11.438 1.00 89.19 83 ALA A O 1
ATOM 674 N N . PHE A 1 84 ? 2.435 6.148 -10.195 1.00 87.75 84 PHE A N 1
ATOM 675 C CA . PHE A 1 84 ? 2.127 7.032 -9.061 1.00 87.75 84 PHE A CA 1
ATOM 676 C C . PHE A 1 84 ? 2.647 8.466 -9.222 1.00 87.75 84 PHE A C 1
ATOM 678 O O . PHE A 1 84 ? 2.268 9.327 -8.428 1.00 87.75 84 PHE A O 1
ATOM 685 N N . ARG A 1 85 ? 3.525 8.719 -10.195 1.00 86.56 85 ARG A N 1
ATOM 686 C CA . ARG A 1 85 ? 4.049 10.055 -10.525 1.00 86.56 85 ARG A CA 1
ATOM 687 C C . ARG A 1 85 ? 3.429 10.631 -11.797 1.00 86.56 85 ARG A C 1
ATOM 689 O O . ARG A 1 85 ? 3.650 11.803 -12.083 1.00 86.56 85 ARG A O 1
ATOM 696 N N . GLU A 1 86 ? 2.665 9.824 -12.523 1.00 86.75 86 GLU A N 1
ATOM 697 C CA . GLU A 1 86 ? 1.879 10.244 -13.675 1.00 86.75 86 GLU A CA 1
ATOM 698 C C . GLU A 1 86 ? 0.726 11.171 -13.249 1.00 86.75 86 GLU A C 1
ATOM 700 O O . GLU A 1 86 ? 0.125 11.019 -12.175 1.00 86.75 86 GLU A O 1
ATOM 705 N N . TRP A 1 87 ? 0.411 12.128 -14.118 1.00 86.00 87 TRP A N 1
ATOM 706 C CA . TRP A 1 87 ? -0.651 13.111 -13.923 1.00 86.00 87 TRP A CA 1
ATOM 707 C C . TRP A 1 87 ? -1.820 12.833 -14.862 1.00 86.00 87 TRP A C 1
ATOM 709 O O . TRP A 1 87 ? -1.650 12.277 -15.950 1.00 86.00 87 TRP A O 1
ATOM 719 N N . SER A 1 88 ? -3.026 13.202 -14.432 1.00 79.12 88 SER A N 1
ATOM 720 C CA . SER A 1 88 ? -4.180 13.190 -15.324 1.00 79.12 88 SER A CA 1
ATOM 721 C C . SER A 1 88 ? -3.944 14.186 -16.459 1.00 79.12 88 SER A C 1
ATOM 723 O O . SER A 1 88 ? -3.393 15.265 -16.255 1.00 79.12 88 SER A O 1
ATOM 725 N N . ARG A 1 89 ? -4.337 13.809 -17.678 1.00 78.56 89 ARG A N 1
ATOM 726 C CA . ARG A 1 89 ? -4.200 14.681 -18.855 1.00 78.56 89 ARG A CA 1
ATOM 727 C C . ARG A 1 89 ? -5.251 15.787 -18.882 1.00 78.56 89 ARG A C 1
ATOM 729 O O . ARG A 1 89 ? -4.998 16.839 -19.455 1.00 78.56 89 ARG A O 1
ATOM 736 N N . ASP A 1 90 ? -6.398 15.528 -18.260 1.00 79.31 90 ASP A N 1
ATOM 737 C CA . ASP A 1 90 ? -7.578 16.394 -18.313 1.00 79.31 90 ASP A CA 1
ATOM 738 C C . ASP A 1 90 ? -7.763 17.212 -17.025 1.00 79.31 90 ASP A C 1
ATOM 740 O O . ASP A 1 90 ? -8.517 18.180 -16.995 1.00 79.31 90 ASP A O 1
ATOM 744 N N . GLU A 1 91 ? -7.078 16.829 -15.945 1.00 78.44 91 GLU A N 1
ATOM 745 C CA . GLU A 1 91 ? -7.204 17.444 -14.625 1.00 78.44 91 GLU A CA 1
ATOM 746 C C . GLU A 1 91 ? -5.816 17.643 -14.001 1.00 78.44 91 GLU A C 1
ATOM 748 O O . GLU A 1 91 ? -4.976 16.749 -14.078 1.00 78.44 91 GLU A O 1
ATOM 753 N N . ASP A 1 92 ? -5.585 18.760 -13.306 1.00 84.69 92 ASP A N 1
ATOM 754 C CA . ASP A 1 92 ? -4.332 19.013 -12.576 1.00 84.69 92 ASP A CA 1
ATOM 755 C C . ASP A 1 92 ? -4.278 18.215 -11.256 1.00 84.69 92 ASP A C 1
ATOM 757 O O . ASP A 1 92 ? -4.362 18.744 -10.145 1.00 84.69 92 ASP A O 1
ATOM 761 N N . ARG A 1 93 ? -4.243 16.884 -11.380 1.00 88.88 93 ARG A N 1
ATOM 762 C CA . ARG A 1 93 ? -4.157 15.933 -10.265 1.00 88.88 93 ARG A CA 1
ATOM 763 C C . ARG A 1 93 ? -3.386 14.674 -10.644 1.00 88.88 93 ARG A C 1
ATOM 765 O O . ARG A 1 93 ? -3.300 14.293 -11.809 1.00 88.88 93 ARG A O 1
ATOM 772 N N . SER A 1 94 ? -2.920 13.946 -9.632 1.00 87.31 94 SER A N 1
ATOM 773 C CA . SER A 1 94 ? -2.407 12.584 -9.811 1.00 87.31 94 SER A CA 1
ATOM 774 C C . SER A 1 94 ? -3.496 11.612 -10.283 1.00 87.31 94 SER A C 1
ATOM 776 O O . SER A 1 94 ? -4.697 11.823 -10.054 1.00 87.31 94 SER A O 1
ATOM 778 N N . LEU A 1 95 ? -3.064 10.503 -10.887 1.00 90.25 95 LEU A N 1
ATOM 779 C CA . LEU A 1 95 ? -3.969 9.439 -11.313 1.00 90.25 95 LEU A CA 1
ATOM 780 C C . LEU A 1 95 ? -4.749 8.826 -10.137 1.00 90.25 95 LEU A C 1
ATOM 782 O O . LEU A 1 95 ? -4.209 8.550 -9.060 1.00 90.25 95 LEU A O 1
ATOM 786 N N . ASN A 1 96 ? -6.036 8.570 -10.359 1.00 92.19 96 ASN A N 1
ATOM 787 C CA . ASN A 1 96 ? -6.883 7.823 -9.438 1.00 92.19 96 ASN A CA 1
ATOM 788 C C . ASN A 1 96 ? -6.655 6.304 -9.575 1.00 92.19 96 ASN A C 1
ATOM 790 O O . ASN A 1 96 ? -5.975 5.831 -10.483 1.00 92.19 96 ASN A O 1
ATOM 794 N N . ASP A 1 97 ? -7.247 5.504 -8.681 1.00 92.44 97 ASP A N 1
ATOM 795 C CA . ASP A 1 97 ? -6.998 4.054 -8.653 1.00 92.44 97 ASP A CA 1
ATOM 796 C C . ASP A 1 97 ? -7.369 3.331 -9.967 1.00 92.44 97 ASP A C 1
ATOM 798 O O . ASP A 1 97 ? -6.770 2.303 -10.279 1.00 92.44 97 ASP A O 1
ATOM 802 N N . LYS A 1 98 ? -8.355 3.830 -10.723 1.00 92.25 98 LYS A N 1
ATOM 803 C CA . LYS A 1 98 ? -8.759 3.237 -12.006 1.00 92.25 98 LYS A CA 1
ATOM 804 C C . LYS A 1 98 ? -7.755 3.596 -13.098 1.00 92.25 98 LYS A C 1
ATOM 806 O O . LYS A 1 98 ? -7.277 2.710 -13.793 1.00 92.25 98 LYS A O 1
ATOM 811 N N . GLU A 1 99 ? -7.371 4.863 -13.172 1.00 93.25 99 GLU A N 1
ATOM 812 C CA . GLU A 1 99 ? -6.384 5.353 -14.136 1.00 93.25 99 GLU A CA 1
ATOM 813 C C . GLU A 1 99 ? -5.003 4.724 -13.919 1.00 93.25 99 GLU A C 1
ATOM 815 O O . GLU A 1 99 ? -4.340 4.357 -14.885 1.00 93.25 99 GLU A O 1
ATOM 820 N N . VAL A 1 100 ? -4.587 4.522 -12.663 1.00 92.75 100 VAL A N 1
ATOM 821 C CA . VAL A 1 100 ? -3.353 3.784 -12.343 1.00 92.75 100 VAL A CA 1
ATOM 822 C C . VAL A 1 100 ? -3.439 2.342 -12.844 1.00 92.75 100 VAL A C 1
ATOM 824 O O . VAL A 1 100 ? -2.476 1.831 -13.410 1.00 92.75 100 VAL A O 1
ATOM 827 N N . MET A 1 101 ? -4.585 1.674 -12.671 1.00 92.25 101 MET A N 1
ATOM 828 C CA . MET A 1 101 ? -4.774 0.320 -13.197 1.00 92.25 101 MET A CA 1
ATOM 829 C C . MET A 1 101 ? -4.693 0.301 -14.727 1.00 92.25 101 MET A C 1
ATOM 831 O O . MET A 1 101 ? -3.994 -0.540 -15.284 1.00 92.25 101 MET A O 1
ATOM 835 N N . ASP A 1 102 ? -5.357 1.241 -15.399 1.00 92.25 102 ASP A N 1
ATOM 836 C CA . ASP A 1 102 ? -5.345 1.347 -16.860 1.00 92.25 102 ASP A CA 1
ATOM 837 C C . ASP A 1 102 ? -3.932 1.636 -17.386 1.00 92.25 102 ASP A C 1
ATOM 839 O O . ASP A 1 102 ? -3.503 1.045 -18.378 1.00 92.25 102 ASP A O 1
ATOM 843 N N . TYR A 1 103 ? -3.173 2.493 -16.696 1.00 91.31 103 TYR A N 1
ATOM 844 C CA . TYR A 1 103 ? -1.761 2.736 -16.985 1.00 91.31 103 TYR A CA 1
ATOM 845 C C . TYR A 1 103 ? -0.948 1.443 -16.879 1.00 91.31 103 TYR A C 1
ATOM 847 O O . TYR A 1 103 ? -0.230 1.079 -17.808 1.00 91.31 103 TYR A O 1
ATOM 855 N N . LEU A 1 104 ? -1.081 0.711 -15.770 1.00 90.38 104 LEU A N 1
ATOM 856 C CA . LEU A 1 104 ? -0.330 -0.524 -15.535 1.00 90.38 104 LEU A CA 1
ATOM 857 C C . LEU A 1 104 ? -0.679 -1.629 -16.536 1.00 90.38 104 LEU A C 1
ATOM 859 O O . LEU A 1 104 ? 0.218 -2.342 -16.990 1.00 90.38 104 LEU A O 1
ATOM 863 N N . LEU A 1 105 ? -1.950 -1.738 -16.926 1.00 89.62 105 LEU A N 1
ATOM 864 C CA . LEU A 1 105 ? -2.392 -2.665 -17.967 1.00 89.62 105 LEU A CA 1
ATOM 865 C C . LEU A 1 105 ? -1.767 -2.324 -19.324 1.00 89.62 105 LEU A C 1
ATOM 867 O O . LEU A 1 105 ? -1.304 -3.230 -20.012 1.00 89.62 105 LEU A O 1
ATOM 871 N N . LYS A 1 106 ? -1.668 -1.035 -19.681 1.00 90.25 106 LYS A N 1
ATOM 872 C CA . LYS A 1 106 ? -0.971 -0.588 -20.903 1.00 90.25 106 LYS A CA 1
ATOM 873 C C . LYS A 1 106 ? 0.526 -0.901 -20.879 1.00 90.25 106 LYS A C 1
ATOM 875 O O . LYS A 1 106 ? 1.099 -1.172 -21.928 1.00 90.25 106 LYS A O 1
ATOM 880 N N . GLN A 1 107 ? 1.158 -0.881 -19.704 1.00 87.69 107 GLN A N 1
ATOM 881 C CA . GLN A 1 107 ? 2.562 -1.283 -19.558 1.00 87.69 107 GLN A CA 1
ATOM 882 C C . GLN A 1 107 ? 2.771 -2.798 -19.713 1.00 87.69 107 GLN A C 1
ATOM 884 O O . GLN A 1 107 ? 3.893 -3.229 -19.956 1.00 87.69 107 GLN A O 1
ATOM 889 N N . GLY A 1 108 ? 1.727 -3.618 -19.544 1.00 84.88 108 GLY A N 1
ATOM 890 C CA . GLY A 1 108 ? 1.801 -5.074 -19.707 1.00 84.88 108 GLY A CA 1
ATOM 891 C C . GLY A 1 108 ? 2.564 -5.817 -18.601 1.00 84.88 108 GLY A C 1
ATOM 892 O O . GLY A 1 108 ? 2.745 -7.030 -18.680 1.00 84.88 108 GLY A O 1
ATOM 893 N N . CYS A 1 109 ? 3.001 -5.132 -17.539 1.00 86.56 109 CYS A N 1
ATOM 894 C CA . CYS A 1 109 ? 3.752 -5.758 -16.453 1.00 86.56 109 CYS A CA 1
ATOM 895 C C . CYS A 1 109 ? 2.813 -6.458 -15.453 1.00 86.56 109 CYS A C 1
ATOM 897 O O . CYS A 1 109 ? 2.144 -5.816 -14.630 1.00 86.56 109 CYS A O 1
ATOM 899 N N . VAL A 1 110 ? 2.804 -7.797 -15.470 1.00 87.50 110 VAL A N 1
ATOM 900 C CA . VAL A 1 110 ? 1.996 -8.620 -14.549 1.00 87.50 110 VAL A CA 1
ATOM 901 C C . VAL A 1 110 ? 2.364 -8.387 -13.079 1.00 87.50 110 VAL A C 1
ATOM 903 O O . VAL A 1 110 ? 1.492 -8.375 -12.208 1.00 87.50 110 VAL A O 1
ATOM 906 N N . HIS A 1 111 ? 3.644 -8.134 -12.795 1.00 89.75 111 HIS A N 1
ATOM 907 C CA . HIS A 1 111 ? 4.158 -7.909 -11.446 1.00 89.75 111 HIS A CA 1
ATOM 908 C C . HIS A 1 111 ? 3.619 -6.614 -10.835 1.00 89.75 111 HIS A C 1
ATOM 910 O O . HIS A 1 111 ? 3.071 -6.633 -9.733 1.00 89.75 111 HIS A O 1
ATOM 916 N N . CYS A 1 112 ? 3.707 -5.499 -11.567 1.00 90.12 112 CYS A N 1
ATOM 917 C CA . CYS A 1 112 ? 3.197 -4.209 -11.106 1.00 90.12 112 CYS A CA 1
ATOM 918 C C . CYS A 1 112 ? 1.670 -4.200 -11.006 1.00 90.12 112 CYS A C 1
ATOM 920 O O . CYS A 1 112 ? 1.128 -3.700 -10.023 1.00 90.12 112 CYS A O 1
ATOM 922 N N . THR A 1 113 ? 0.976 -4.824 -11.959 1.00 91.88 113 THR A N 1
ATOM 923 C CA . THR A 1 113 ? -0.488 -4.958 -11.925 1.00 91.88 113 THR A CA 1
ATOM 924 C C . THR A 1 113 ? -0.947 -5.728 -10.680 1.00 91.88 113 THR A C 1
ATOM 926 O O . THR A 1 113 ? -1.856 -5.305 -9.961 1.00 91.88 113 THR A O 1
ATOM 929 N N . ARG A 1 114 ? -0.272 -6.837 -10.359 1.00 92.50 114 ARG A N 1
ATOM 930 C CA . ARG A 1 114 ? -0.571 -7.652 -9.175 1.00 92.50 114 ARG A CA 1
ATOM 931 C C . ARG A 1 114 ? -0.177 -6.960 -7.869 1.00 92.50 114 ARG A C 1
ATOM 933 O O . ARG A 1 114 ? -0.941 -6.997 -6.907 1.00 92.50 114 ARG A O 1
ATOM 940 N N . ALA A 1 115 ? 0.959 -6.265 -7.838 1.00 94.12 115 ALA A N 1
ATOM 941 C CA . ALA A 1 115 ? 1.332 -5.421 -6.705 1.00 94.12 115 ALA A CA 1
ATOM 942 C C . ALA A 1 115 ? 0.264 -4.345 -6.441 1.00 94.12 115 ALA A C 1
ATOM 944 O O . ALA A 1 115 ? -0.125 -4.121 -5.293 1.00 94.12 115 ALA A O 1
ATOM 945 N N . PHE A 1 116 ? -0.276 -3.731 -7.496 1.00 95.06 116 PHE A N 1
ATOM 946 C CA . PHE A 1 116 ? -1.306 -2.706 -7.375 1.00 95.06 116 PHE A CA 1
ATOM 947 C C . PHE A 1 116 ? -2.637 -3.250 -6.840 1.00 95.06 116 PHE A C 1
ATOM 949 O O . PHE A 1 116 ? -3.271 -2.606 -5.998 1.00 95.06 116 PHE A O 1
ATOM 956 N N . TYR A 1 117 ? -3.024 -4.471 -7.221 1.00 95.00 117 TYR A N 1
ATOM 957 C CA . TYR A 1 117 ? -4.145 -5.172 -6.587 1.00 95.00 117 TYR A CA 1
ATOM 958 C C . TYR A 1 117 ? -3.976 -5.239 -5.057 1.00 95.00 117 TYR A C 1
ATOM 960 O O . TYR A 1 117 ? -4.863 -4.816 -4.309 1.00 95.00 117 TYR A O 1
ATOM 968 N N . PHE A 1 118 ? -2.805 -5.663 -4.573 1.00 96.31 118 PHE A N 1
ATOM 969 C CA . PHE A 1 118 ? -2.537 -5.721 -3.134 1.00 96.31 118 PHE A CA 1
ATOM 970 C C . PHE A 1 118 ? -2.461 -4.340 -2.473 1.00 96.31 118 PHE A C 1
ATOM 972 O O . PHE A 1 118 ? -2.863 -4.189 -1.316 1.00 96.31 118 PHE A O 1
ATOM 979 N N . VAL A 1 119 ? -2.022 -3.299 -3.191 1.00 95.56 119 VAL A N 1
ATOM 980 C CA . VAL A 1 119 ? -2.103 -1.909 -2.710 1.00 95.56 119 VAL A CA 1
ATOM 981 C C . VAL A 1 119 ? -3.555 -1.508 -2.449 1.00 95.56 119 VAL A C 1
ATOM 983 O O . VAL A 1 119 ? -3.837 -0.937 -1.389 1.00 95.56 119 VAL A O 1
ATOM 986 N N . ARG A 1 120 ? -4.482 -1.819 -3.363 1.00 95.88 120 ARG A N 1
ATOM 987 C CA . ARG A 1 120 ? -5.916 -1.521 -3.197 1.00 95.88 120 ARG A CA 1
ATOM 988 C C . ARG A 1 120 ? -6.510 -2.267 -2.004 1.00 95.88 120 ARG A C 1
ATOM 990 O O . ARG A 1 120 ? -7.167 -1.648 -1.162 1.00 95.88 120 ARG A O 1
ATOM 997 N N . GLU A 1 121 ? -6.191 -3.550 -1.862 1.00 97.31 121 GLU A N 1
ATOM 998 C CA . GLU A 1 121 ? -6.599 -4.351 -0.702 1.00 97.31 121 GLU A CA 1
ATOM 999 C C . GLU A 1 121 ? -6.040 -3.785 0.610 1.00 97.31 121 GLU A C 1
ATOM 1001 O O . GLU A 1 121 ? -6.751 -3.688 1.614 1.00 97.31 121 GLU A O 1
ATOM 1006 N N . ARG A 1 122 ? -4.791 -3.306 0.606 1.00 97.31 122 ARG A N 1
ATOM 1007 C CA . ARG A 1 122 ? -4.177 -2.665 1.775 1.00 97.31 122 ARG A CA 1
ATOM 1008 C C . ARG A 1 122 ? -4.848 -1.336 2.116 1.00 97.31 122 ARG A C 1
ATOM 1010 O O . ARG A 1 122 ? -5.035 -1.042 3.298 1.00 97.31 122 ARG A O 1
ATOM 1017 N N . LYS A 1 123 ? -5.233 -0.528 1.117 1.00 96.12 123 LYS A N 1
ATOM 1018 C CA . LYS A 1 123 ? -6.015 0.706 1.329 1.00 96.12 123 LYS A CA 1
ATOM 1019 C C . LYS A 1 123 ? -7.357 0.383 1.994 1.00 96.12 123 LYS A C 1
ATOM 1021 O O . LYS A 1 123 ? -7.729 1.061 2.950 1.00 96.12 123 LYS A O 1
ATOM 1026 N N . LYS A 1 124 ? -8.049 -0.672 1.545 1.00 96.38 124 LYS A N 1
ATOM 1027 C CA . LYS A 1 124 ? -9.296 -1.151 2.165 1.00 96.38 124 LYS A CA 1
ATOM 1028 C C . LYS A 1 124 ? -9.074 -1.583 3.617 1.00 96.38 124 LYS A C 1
ATOM 1030 O O . LYS A 1 124 ? -9.718 -1.031 4.503 1.00 96.38 124 LYS A O 1
ATOM 1035 N N . ALA A 1 125 ? -8.084 -2.437 3.873 1.00 96.62 125 ALA A N 1
ATOM 1036 C CA . ALA A 1 125 ? -7.754 -2.891 5.224 1.00 96.62 125 ALA A CA 1
ATOM 1037 C C . ALA A 1 125 ? -7.401 -1.727 6.175 1.00 96.62 125 ALA A C 1
ATOM 1039 O O . ALA A 1 125 ? -7.806 -1.721 7.333 1.00 96.62 125 ALA A O 1
ATOM 1040 N N . ARG A 1 126 ? -6.703 -0.686 5.694 1.00 96.81 126 ARG A N 1
ATOM 1041 C CA . ARG A 1 126 ? -6.427 0.530 6.486 1.00 96.81 126 ARG A CA 1
ATOM 1042 C C . ARG A 1 126 ? -7.693 1.312 6.847 1.00 96.81 126 ARG A C 1
ATOM 1044 O O . ARG A 1 126 ? -7.766 1.852 7.951 1.00 96.81 126 ARG A O 1
ATOM 1051 N N . ARG A 1 127 ? -8.685 1.378 5.951 1.00 96.38 127 ARG A N 1
ATOM 1052 C CA . ARG A 1 127 ? -9.992 1.983 6.265 1.00 96.38 127 ARG A CA 1
ATOM 1053 C C . ARG A 1 127 ? -10.721 1.180 7.339 1.00 96.38 127 ARG A C 1
ATOM 1055 O O . ARG A 1 127 ? -11.202 1.773 8.303 1.00 96.38 127 ARG A O 1
ATOM 1062 N N . ASP A 1 128 ? -10.715 -0.145 7.218 1.00 94.81 128 ASP A N 1
ATOM 1063 C CA . ASP A 1 128 ? -11.322 -1.047 8.203 1.00 94.81 128 ASP A CA 1
ATOM 1064 C C . ASP A 1 128 ? -10.648 -0.906 9.574 1.00 94.81 128 ASP A C 1
ATOM 1066 O O . ASP A 1 128 ? -11.326 -0.759 10.588 1.00 94.81 128 ASP A O 1
ATOM 1070 N N . LEU A 1 129 ? -9.316 -0.809 9.613 1.00 95.31 129 LEU A N 1
ATOM 1071 C CA . LEU A 1 129 ? -8.567 -0.523 10.839 1.00 95.31 129 LEU A CA 1
ATOM 1072 C C . LEU A 1 129 ? -9.020 0.793 11.495 1.00 95.31 129 LEU A C 1
ATOM 1074 O O . LEU A 1 129 ? -9.187 0.869 12.714 1.00 95.31 129 LEU A O 1
ATOM 1078 N N . GLY A 1 130 ? -9.249 1.834 10.689 1.00 95.19 130 GLY A N 1
ATOM 1079 C CA . GLY A 1 130 ? -9.805 3.106 11.151 1.00 95.19 130 GLY A CA 1
ATOM 1080 C C . GLY A 1 130 ? -11.205 2.962 11.759 1.00 95.19 130 GLY A C 1
ATOM 1081 O O . GLY A 1 130 ? -11.481 3.572 12.796 1.00 95.19 130 GLY A O 1
ATOM 1082 N N . ASN A 1 131 ? -12.063 2.127 11.162 1.00 95.25 131 ASN A N 1
ATOM 1083 C CA . ASN A 1 131 ? -13.384 1.792 11.702 1.00 95.25 131 ASN A CA 1
ATOM 1084 C C . ASN A 1 131 ? -13.266 1.080 13.054 1.00 95.25 131 ASN A C 1
ATOM 1086 O O . ASN A 1 131 ? -13.867 1.532 14.027 1.00 95.25 131 ASN A O 1
ATOM 1090 N N . PHE A 1 132 ? -12.430 0.044 13.158 1.00 94.06 132 PHE A N 1
ATOM 1091 C CA . PHE A 1 132 ? -12.240 -0.686 14.414 1.00 94.06 132 PHE A CA 1
ATOM 1092 C C . PHE A 1 132 ? -11.706 0.207 15.534 1.00 94.06 132 PHE A C 1
ATOM 1094 O O . PHE A 1 132 ? -12.209 0.149 16.653 1.00 94.06 132 PHE A O 1
ATOM 1101 N N . ARG A 1 133 ? -10.765 1.113 15.241 1.00 94.56 133 ARG A N 1
ATOM 1102 C CA . ARG A 1 133 ? -10.283 2.104 16.219 1.00 94.56 133 ARG A CA 1
ATOM 1103 C C . ARG A 1 133 ? -11.399 3.015 16.735 1.00 94.56 133 ARG A C 1
ATOM 1105 O O . ARG A 1 133 ? -11.404 3.360 17.915 1.00 94.56 133 ARG A O 1
ATOM 1112 N N . ARG A 1 134 ? -12.343 3.421 15.876 1.00 95.56 134 ARG A N 1
ATOM 1113 C CA . ARG A 1 134 ? -13.525 4.194 16.300 1.00 95.56 134 ARG A CA 1
ATOM 1114 C C . ARG A 1 134 ? -14.451 3.358 17.180 1.00 95.56 134 ARG A C 1
ATOM 1116 O O . ARG A 1 134 ? -14.845 3.841 18.239 1.00 95.56 134 ARG A O 1
ATOM 1123 N N . SER A 1 135 ? -14.735 2.119 16.785 1.00 93.88 135 SER A N 1
ATOM 1124 C CA . SER A 1 135 ? -15.578 1.205 17.562 1.00 93.88 135 SER A CA 1
ATOM 1125 C C . SER A 1 135 ? -14.987 0.918 18.941 1.00 93.88 135 S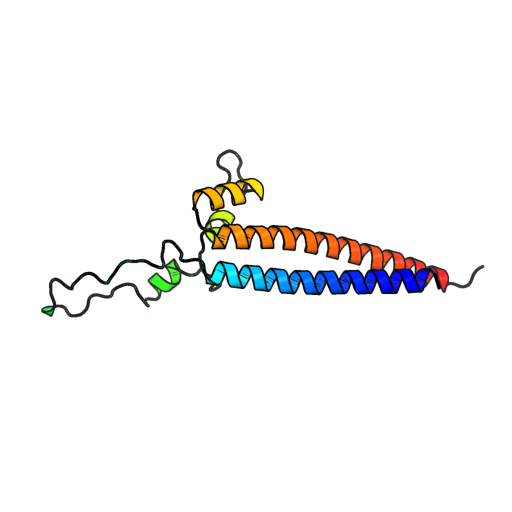ER A C 1
ATOM 1127 O O . SER A 1 135 ? -15.698 1.023 19.934 1.00 93.88 135 SER A O 1
ATOM 1129 N N . LEU A 1 136 ? -13.678 0.661 19.037 1.00 93.81 136 LEU A N 1
ATOM 1130 C CA . LEU A 1 136 ? -12.991 0.463 20.317 1.00 93.81 136 LEU A CA 1
ATOM 1131 C C . LEU A 1 136 ? -13.103 1.688 21.228 1.00 93.81 136 LEU A C 1
ATOM 1133 O O . LEU A 1 136 ? -13.383 1.537 22.413 1.00 93.81 136 LEU A O 1
ATOM 1137 N N . ARG A 1 137 ? -12.963 2.908 20.688 1.00 94.25 137 ARG A N 1
ATOM 1138 C CA . ARG A 1 137 ? -13.172 4.135 21.476 1.00 94.25 137 ARG A CA 1
ATOM 1139 C C . ARG A 1 137 ? -14.608 4.263 21.984 1.00 94.25 137 ARG A C 1
ATOM 1141 O O . ARG A 1 137 ? -14.806 4.640 23.133 1.00 94.25 137 ARG A O 1
ATOM 1148 N N . ALA A 1 138 ? -15.604 3.957 21.153 1.00 93.94 138 ALA A N 1
ATOM 1149 C CA . ALA A 1 138 ? -17.011 4.002 21.558 1.00 93.94 138 ALA A CA 1
ATOM 1150 C C . ALA A 1 138 ? -17.337 2.957 22.640 1.00 93.94 138 ALA A C 1
ATOM 1152 O O . ALA A 1 138 ? -18.013 3.267 23.624 1.00 93.94 138 ALA A O 1
ATOM 1153 N N . LEU A 1 139 ? -16.803 1.741 22.497 1.00 92.56 139 LEU A N 1
ATOM 1154 C CA . LEU A 1 139 ? -16.919 0.686 23.503 1.00 92.56 139 LEU A CA 1
ATOM 1155 C C . LEU A 1 139 ? -16.218 1.077 24.809 1.00 92.56 139 LEU A C 1
ATOM 1157 O O . LEU A 1 139 ? -16.800 0.896 25.872 1.00 92.56 139 LEU A O 1
ATOM 1161 N N . GLY A 1 140 ? -15.030 1.684 24.735 1.00 90.69 140 GLY A N 1
ATOM 1162 C CA . GLY A 1 140 ? -14.312 2.202 25.902 1.00 90.69 140 GLY A CA 1
ATOM 1163 C C . GLY A 1 140 ? -15.112 3.264 26.659 1.00 90.69 140 GLY A C 1
ATOM 1164 O O . GLY A 1 140 ? -15.275 3.158 27.869 1.00 90.69 140 GLY A O 1
ATOM 1165 N N . LYS A 1 141 ? -15.710 4.233 25.950 1.00 92.38 141 LYS A N 1
ATOM 1166 C CA . LYS A 1 141 ? -16.616 5.223 26.566 1.00 92.38 141 LYS A CA 1
ATOM 1167 C C . LYS A 1 141 ? -17.820 4.564 27.243 1.00 92.38 141 LYS A C 1
ATOM 1169 O O . LYS A 1 141 ? -18.211 4.965 28.332 1.00 92.38 141 LYS A O 1
ATOM 1174 N N . SER A 1 142 ? -18.390 3.542 26.605 1.00 89.56 142 SER A N 1
ATOM 1175 C CA . SER A 1 142 ? -19.529 2.797 27.155 1.00 89.56 142 SER A CA 1
ATOM 1176 C C . SER A 1 142 ? -19.146 2.002 28.405 1.00 89.56 142 SER A C 1
ATOM 1178 O O . SER A 1 142 ? -19.937 1.921 29.338 1.00 89.56 142 SER A O 1
ATOM 1180 N N . ALA A 1 143 ? -17.932 1.446 28.438 1.00 89.50 143 ALA A N 1
ATOM 1181 C CA . ALA A 1 143 ? -17.399 0.738 29.596 1.00 89.50 143 ALA A CA 1
ATOM 1182 C C . ALA A 1 143 ? -17.167 1.679 30.781 1.00 89.50 143 ALA A C 1
ATOM 1184 O O . ALA A 1 143 ? -17.594 1.356 31.880 1.00 89.50 143 ALA A O 1
ATOM 1185 N N . ILE A 1 144 ? -16.580 2.859 30.550 1.00 89.00 144 ILE A N 1
ATOM 1186 C CA . ILE A 1 144 ? -16.386 3.878 31.596 1.00 89.00 144 ILE A CA 1
ATOM 1187 C C . ILE A 1 144 ? -17.734 4.285 32.198 1.00 89.00 144 ILE A C 1
ATOM 1189 O O . ILE A 1 144 ? -17.907 4.205 33.408 1.00 89.00 144 ILE A O 1
ATOM 1193 N N . LYS A 1 145 ? -18.726 4.607 31.358 1.00 88.94 145 LYS A N 1
ATOM 1194 C CA . LYS A 1 145 ? -20.077 4.965 31.816 1.00 88.94 145 LYS A CA 1
ATOM 1195 C C . LYS A 1 145 ? -20.758 3.849 32.618 1.00 88.94 145 LYS A C 1
ATOM 1197 O O . LYS A 1 145 ? -21.553 4.121 33.505 1.00 88.94 145 LYS A O 1
ATOM 1202 N N . ALA A 1 146 ? -20.480 2.585 32.300 1.00 84.75 146 ALA A N 1
ATOM 1203 C CA . ALA A 1 146 ? -21.033 1.453 33.041 1.00 84.75 146 ALA A CA 1
ATOM 1204 C C . ALA A 1 146 ? -20.402 1.270 34.435 1.00 84.75 146 ALA A C 1
ATOM 1206 O O . ALA A 1 146 ? -20.998 0.591 35.268 1.00 84.75 146 ALA A O 1
ATOM 1207 N N . LEU A 1 147 ? -19.217 1.844 34.670 1.00 83.94 147 LEU A N 1
ATOM 1208 C CA . LEU A 1 147 ? -18.512 1.827 35.955 1.00 83.94 147 LEU A CA 1
ATOM 1209 C C . LEU A 1 147 ? -18.862 3.031 36.842 1.00 83.94 147 LEU A C 1
ATOM 1211 O O . LEU A 1 147 ? -18.567 3.001 38.034 1.00 83.94 147 LEU A O 1
ATOM 1215 N N . GLU A 1 148 ? -19.465 4.082 36.281 1.00 83.00 148 GLU A N 1
ATOM 1216 C CA . GLU A 1 148 ? -19.915 5.239 37.056 1.00 83.00 148 GLU A CA 1
ATOM 1217 C C . GLU A 1 148 ? -21.030 4.823 38.035 1.00 83.00 148 GLU A C 1
ATOM 1219 O O . GLU A 1 148 ? -21.940 4.074 37.652 1.00 83.00 148 GLU A O 1
ATOM 1224 N N . PRO A 1 149 ? -20.982 5.282 39.301 1.00 62.38 149 PRO A N 1
ATOM 1225 C CA . PRO A 1 149 ? -22.039 4.998 40.260 1.00 62.38 149 PRO A CA 1
ATOM 1226 C C . PRO A 1 149 ? -23.356 5.577 39.739 1.00 62.38 149 PRO A C 1
ATOM 1228 O O . PRO A 1 149 ? -23.418 6.730 39.308 1.00 62.38 149 PRO A O 1
ATOM 1231 N N . LYS A 1 150 ? -24.415 4.760 39.748 1.00 68.56 150 LYS A N 1
ATOM 1232 C CA . LYS A 1 150 ? -25.758 5.254 39.435 1.00 68.56 150 LYS A CA 1
ATOM 1233 C C . LYS A 1 150 ? -26.170 6.272 40.509 1.00 68.56 150 LYS A C 1
ATOM 1235 O O . LYS A 1 150 ? -25.879 6.010 41.677 1.00 68.56 150 LYS A O 1
ATOM 1240 N N . PRO A 1 151 ? -26.802 7.393 40.124 1.00 64.12 151 PRO A N 1
ATOM 1241 C CA . PRO A 1 151 ? -27.377 8.328 41.084 1.00 64.12 151 PRO A CA 1
ATOM 1242 C C . PRO A 1 151 ? -28.473 7.667 41.924 1.00 64.12 151 PRO A C 1
ATOM 1244 O O . PRO A 1 151 ? -29.113 6.711 41.418 1.00 64.12 151 PRO A O 1
#